Protein AF-A0A2T5H5V6-F1 (afdb_monomer)

Mean predicted aligned error: 8.58 Å

Nearest PDB structures (foldseek):
  8vei-assembly1_A  TM=3.689E-01  e=6.763E+00  synthetic construct

Radius of gyration: 17.9 Å; Cα contacts (8 Å, |Δi|>4): 38; chains: 1; bounding box: 42×25×43 Å

Solvent-accessible surface area (backbone atoms only — not comparable to full-atom values): 5386 Å² total; per-residue (Å²): 109,69,68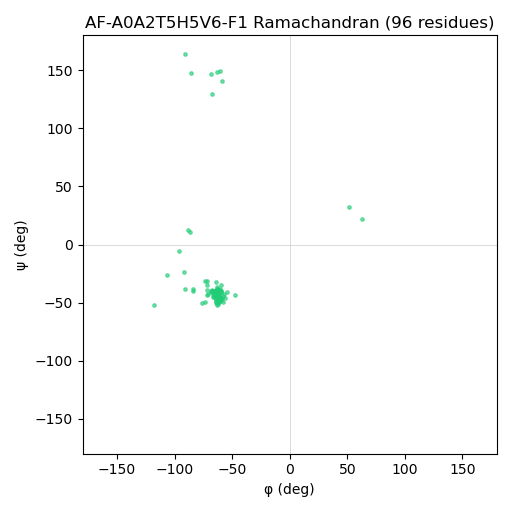,57,54,50,53,50,53,48,54,51,50,51,53,55,48,52,37,51,49,51,51,54,52,35,55,75,66,75,45,83,86,74,57,69,68,59,48,44,52,51,44,49,45,39,64,70,48,48,49,52,51,51,51,52,49,38,50,51,50,26,50,44,34,35,70,75,67,63,39,55,71,68,58,20,47,42,70,50,47,39,63,59,52,51,49,51,51,53,51,48,53,54,61,74,77,104

Secondary structure (DSSP, 8-state):
-HHHHHHHHHHHHHHHHHHHHHHHHHHHTTPPPPPHHHHHHHHHHIIIIIHHHHHHHHHHHHHIIIIIS---HHHHHHHHHHHHHHHHHHHHHHHHT-

Foldseek 3Di:
DVVVVVVVVVVVVVLVVQLVVVQVVCVVVVHDDDDSVVSSVVSCCCVVPVVVVLVVVLVVQLCCCCPVVVDDNVVSNCVSCVVVVVVVVVVVVVVVVD

Sequence (98 aa):
MWVFLGGLLEAIADFVTDVWLRRRVRAKNKRPENSWQKDAAEVAYVDWVVTPAVMLAAVAGFLVLFYLFGCSFGVSLFWTLGPAGLYCAYRWFKVLNT

Structure (mmCIF, N/CA/C/O backbone):
data_AF-A0A2T5H5V6-F1
#
_entry.id   AF-A0A2T5H5V6-F1
#
loop_
_atom_site.group_PDB
_atom_site.id
_atom_site.type_symbol
_atom_site.label_atom_id
_atom_site.label_alt_id
_atom_site.label_comp_id
_atom_site.label_asym_id
_atom_site.label_entity_id
_atom_site.label_seq_id
_atom_site.pdbx_PDB_ins_code
_atom_site.Cartn_x
_atom_site.Cartn_y
_atom_site.Cartn_z
_atom_site.occupancy
_atom_site.B_iso_or_equiv
_atom_site.auth_seq_id
_atom_site.auth_comp_id
_atom_site.auth_asym_id
_atom_site.auth_atom_id
_atom_site.pdbx_PDB_model_num
ATOM 1 N N . MET A 1 1 ? -24.555 -11.176 -15.792 1.00 57.41 1 MET A N 1
ATOM 2 C CA . MET A 1 1 ? -25.327 -10.981 -14.542 1.00 57.41 1 MET A CA 1
ATOM 3 C C . MET A 1 1 ? -24.683 -11.694 -13.352 1.00 57.41 1 MET A C 1
ATOM 5 O O . MET A 1 1 ? -24.372 -11.021 -12.383 1.00 57.41 1 MET A O 1
ATOM 9 N N . TRP A 1 2 ? -24.376 -12.996 -13.439 1.00 63.84 2 TRP A N 1
ATOM 10 C CA . TRP A 1 2 ? -23.709 -13.751 -12.360 1.00 63.84 2 TRP A CA 1
ATOM 11 C C . TRP A 1 2 ? -22.293 -13.268 -11.999 1.00 63.84 2 TRP A C 1
ATOM 13 O O . TRP A 1 2 ? -21.986 -13.159 -10.822 1.00 63.84 2 TRP A O 1
ATOM 23 N N . VAL A 1 3 ? -21.470 -12.883 -12.985 1.00 74.44 3 VAL A N 1
ATOM 24 C CA . VAL A 1 3 ? -20.125 -12.306 -12.746 1.00 74.44 3 VAL A CA 1
ATOM 25 C C . VAL A 1 3 ? -20.198 -10.974 -11.988 1.00 74.44 3 VAL A C 1
ATOM 27 O O . VAL A 1 3 ? -19.375 -10.702 -11.125 1.00 74.44 3 VAL A O 1
ATOM 30 N N . PHE A 1 4 ? -21.219 -10.163 -12.272 1.00 76.06 4 PHE A N 1
ATOM 31 C CA . PHE A 1 4 ? -21.427 -8.878 -11.603 1.00 76.06 4 PHE A CA 1
ATOM 32 C C . PHE A 1 4 ? -21.893 -9.062 -10.153 1.00 76.06 4 PHE A C 1
ATOM 34 O O . PHE A 1 4 ? -21.371 -8.416 -9.255 1.00 76.06 4 PHE A O 1
ATOM 41 N N . LEU A 1 5 ? -22.834 -9.982 -9.914 1.00 81.00 5 LEU A N 1
ATOM 42 C CA . LEU A 1 5 ? -23.288 -10.334 -8.563 1.00 81.00 5 LEU A CA 1
ATOM 43 C C . LEU A 1 5 ? -22.174 -10.977 -7.726 1.00 81.00 5 LEU A C 1
ATOM 45 O O . LEU A 1 5 ? -22.041 -10.651 -6.551 1.00 81.00 5 LEU A O 1
ATOM 49 N N . GLY A 1 6 ? -21.366 -11.850 -8.335 1.00 81.94 6 GLY A N 1
ATOM 50 C CA . GLY A 1 6 ? -20.202 -12.458 -7.691 1.00 81.94 6 GLY A CA 1
ATOM 51 C C . GLY A 1 6 ? -19.161 -11.416 -7.291 1.00 81.94 6 GLY A C 1
ATOM 52 O O . GLY A 1 6 ? -18.808 -11.343 -6.120 1.00 81.94 6 GLY A O 1
ATOM 53 N N . GLY A 1 7 ? -18.762 -10.546 -8.224 1.00 82.75 7 GLY A N 1
ATOM 54 C CA . GLY A 1 7 ? -17.799 -9.479 -7.938 1.00 82.75 7 GLY A CA 1
ATOM 55 C C . GLY A 1 7 ? -18.308 -8.455 -6.919 1.00 82.75 7 GLY A C 1
ATOM 56 O O . GLY A 1 7 ? -17.532 -7.947 -6.118 1.00 82.75 7 GLY A O 1
ATOM 57 N N . LEU A 1 8 ? -19.617 -8.180 -6.889 1.00 82.56 8 LEU A N 1
ATOM 58 C CA . LEU A 1 8 ? -20.212 -7.313 -5.869 1.00 82.56 8 LEU A CA 1
ATOM 59 C C . LEU A 1 8 ? -20.137 -7.950 -4.473 1.00 82.56 8 LEU A C 1
ATOM 61 O O . LEU A 1 8 ? -19.790 -7.275 -3.509 1.00 82.56 8 LEU A O 1
ATOM 65 N N . LEU A 1 9 ? -20.464 -9.240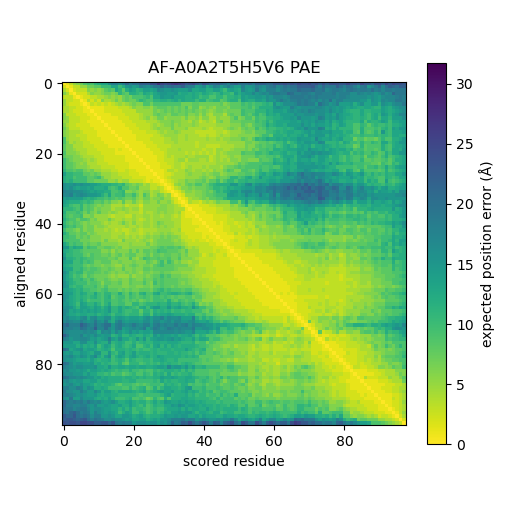 -4.35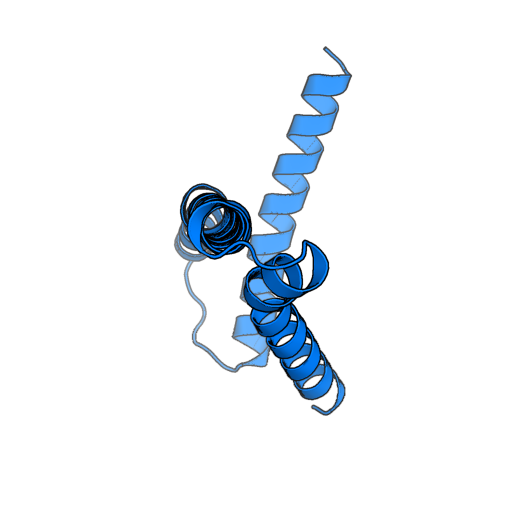6 1.00 85.44 9 LEU A N 1
ATOM 66 C CA . LEU A 1 9 ? -20.378 -9.962 -3.085 1.00 85.44 9 LEU A CA 1
ATOM 67 C C . LEU A 1 9 ? -18.935 -10.072 -2.589 1.00 85.44 9 LEU A C 1
ATOM 69 O O . LEU A 1 9 ? -18.699 -9.903 -1.396 1.00 85.44 9 LEU A O 1
ATOM 73 N N . GLU A 1 10 ? -17.989 -10.307 -3.495 1.00 84.88 10 GLU A N 1
ATOM 74 C CA . GLU A 1 10 ? -16.555 -10.335 -3.202 1.00 84.88 10 GLU A CA 1
ATOM 75 C C . GLU A 1 10 ? -16.069 -8.971 -2.700 1.00 84.88 10 GLU A C 1
ATOM 77 O O . GLU A 1 10 ? -15.518 -8.885 -1.607 1.00 84.88 10 GLU A O 1
ATOM 82 N N . ALA A 1 11 ? -16.412 -7.883 -3.396 1.00 77.94 11 ALA A N 1
ATOM 83 C CA . ALA A 1 11 ? -16.059 -6.529 -2.970 1.00 77.94 11 ALA A CA 1
ATOM 84 C C . ALA A 1 11 ? -16.654 -6.154 -1.598 1.00 77.94 11 ALA A C 1
ATOM 86 O O . ALA A 1 11 ? -16.002 -5.494 -0.789 1.00 77.94 11 ALA A O 1
ATOM 87 N N . ILE A 1 12 ? -17.890 -6.579 -1.309 1.00 84.06 12 ILE A N 1
ATOM 88 C CA . ILE A 1 12 ? -18.507 -6.373 0.010 1.00 84.06 12 ILE A CA 1
ATOM 89 C C . ILE A 1 12 ? -17.770 -7.188 1.080 1.00 84.06 12 ILE A C 1
ATOM 91 O O . ILE A 1 12 ? -17.522 -6.675 2.173 1.00 84.06 12 ILE A O 1
ATOM 95 N N . ALA A 1 13 ? -17.431 -8.446 0.790 1.00 84.25 13 ALA A N 1
ATOM 96 C CA . ALA A 1 13 ? -16.717 -9.310 1.722 1.00 84.25 13 ALA A CA 1
ATOM 97 C C . ALA A 1 13 ? -15.317 -8.767 2.039 1.00 84.25 13 ALA A C 1
ATOM 99 O O . ALA A 1 13 ? -14.948 -8.718 3.216 1.00 84.25 13 ALA A O 1
ATOM 100 N N . ASP A 1 14 ? -14.583 -8.294 1.033 1.00 84.88 14 ASP A N 1
ATOM 101 C CA . ASP A 1 14 ? -13.272 -7.661 1.200 1.00 84.88 14 ASP A CA 1
ATOM 102 C C . ASP A 1 14 ? -13.375 -6.412 2.076 1.00 84.88 14 ASP A C 1
ATOM 104 O O . ASP A 1 14 ? -12.690 -6.306 3.094 1.00 84.88 14 ASP A O 1
ATOM 108 N N . PHE A 1 15 ? -14.331 -5.526 1.779 1.00 81.50 15 PHE A N 1
ATOM 109 C CA . PHE A 1 15 ? -14.543 -4.312 2.564 1.00 81.50 15 PHE A CA 1
ATOM 110 C C . PHE A 1 15 ? -14.850 -4.608 4.041 1.00 81.50 15 PHE A C 1
ATOM 112 O O . PHE A 1 15 ? -14.280 -3.999 4.952 1.00 81.50 15 PHE A O 1
ATOM 119 N N . VAL A 1 16 ? -15.746 -5.565 4.309 1.00 83.25 16 VAL A N 1
ATOM 120 C CA . VAL A 1 16 ? -16.080 -5.972 5.684 1.00 83.25 16 VAL A CA 1
ATOM 121 C C . VAL A 1 16 ? -14.860 -6.580 6.380 1.00 83.25 16 VAL A C 1
ATOM 123 O O . VAL A 1 16 ? -14.619 -6.299 7.561 1.00 83.25 16 VAL A O 1
ATOM 126 N N . THR A 1 17 ? -14.075 -7.375 5.654 1.00 86.06 17 THR A N 1
ATOM 127 C CA . THR A 1 17 ? -12.857 -8.008 6.166 1.00 86.06 17 THR A CA 1
ATOM 128 C C . THR A 1 17 ? -11.803 -6.965 6.525 1.00 86.06 17 THR A C 1
ATOM 130 O O . THR A 1 17 ? -11.223 -7.051 7.608 1.00 86.06 17 THR A O 1
ATOM 133 N N . ASP A 1 1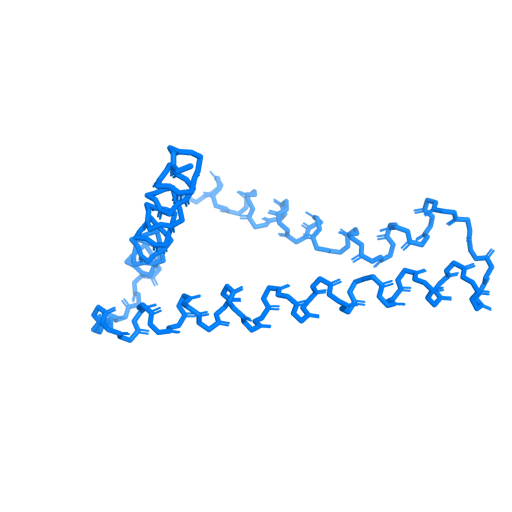8 ? -11.617 -5.925 5.714 1.00 83.88 18 ASP A N 1
ATOM 134 C CA . ASP A 1 18 ? -10.653 -4.853 5.975 1.00 83.88 18 ASP A CA 1
ATOM 135 C C . ASP A 1 18 ? -11.035 -3.981 7.172 1.00 83.88 18 ASP A C 1
ATOM 137 O O . ASP A 1 18 ? -10.184 -3.647 8.011 1.00 83.88 18 ASP A O 1
ATOM 141 N N . VAL A 1 19 ? -12.325 -3.665 7.328 1.00 83.56 19 VAL A N 1
ATOM 142 C CA . VAL A 1 19 ? -12.834 -2.978 8.527 1.00 83.56 19 VAL A CA 1
ATOM 143 C C . VAL A 1 19 ? -12.585 -3.825 9.776 1.00 83.56 19 VAL A C 1
ATOM 145 O O . VAL A 1 19 ? -12.094 -3.317 10.794 1.00 83.56 19 VAL A O 1
ATOM 148 N N . TRP A 1 20 ? -12.872 -5.126 9.703 1.00 83.31 20 TRP A N 1
ATOM 149 C CA . TRP A 1 20 ? -12.643 -6.054 10.808 1.00 83.31 20 TRP A CA 1
ATOM 150 C C . TRP A 1 20 ? -11.152 -6.193 11.150 1.00 83.31 20 TRP A C 1
ATOM 152 O O . TRP A 1 20 ? -10.767 -6.082 12.321 1.00 83.31 20 TRP A O 1
ATOM 162 N N . LEU A 1 21 ? -10.293 -6.351 10.141 1.00 85.25 21 LEU A N 1
ATOM 163 C CA . LEU A 1 21 ? -8.846 -6.470 10.291 1.00 85.25 21 LEU A CA 1
ATOM 164 C C . LEU A 1 21 ? -8.257 -5.209 10.935 1.00 85.25 21 LEU A C 1
ATOM 166 O O . LEU A 1 21 ? -7.488 -5.300 11.897 1.00 85.25 21 LEU A O 1
ATOM 170 N N . ARG A 1 22 ? -8.663 -4.015 10.480 1.00 81.88 22 ARG A N 1
ATOM 171 C CA . ARG A 1 22 ? -8.240 -2.742 11.085 1.00 81.88 22 ARG A CA 1
ATOM 172 C C . ARG A 1 22 ? -8.598 -2.654 12.558 1.00 81.88 22 ARG A C 1
ATOM 174 O O . ARG A 1 22 ? -7.759 -2.239 13.363 1.00 81.88 22 ARG A O 1
ATOM 181 N N . ARG A 1 23 ? -9.817 -3.048 12.927 1.00 81.88 23 ARG A N 1
ATOM 182 C CA . ARG A 1 23 ? -10.253 -3.079 14.329 1.00 81.88 23 ARG A CA 1
ATOM 183 C C . ARG A 1 23 ? -9.424 -4.053 15.150 1.00 81.88 23 ARG A C 1
ATOM 185 O O . ARG A 1 23 ? -8.953 -3.690 16.227 1.00 81.88 23 ARG A O 1
ATOM 192 N N . ARG A 1 24 ? -9.146 -5.245 14.616 1.00 82.69 24 ARG A N 1
ATOM 193 C CA . ARG A 1 24 ? -8.292 -6.237 15.280 1.00 82.69 24 ARG A CA 1
ATOM 194 C C . ARG A 1 24 ? -6.871 -5.715 15.503 1.00 82.69 24 ARG A C 1
ATOM 196 O O . ARG A 1 24 ? -6.318 -5.886 16.588 1.00 82.69 24 ARG A O 1
ATOM 203 N N . VAL A 1 25 ? -6.298 -5.024 14.518 1.00 83.25 25 VAL A N 1
ATOM 204 C CA . VAL A 1 25 ? -4.975 -4.390 14.626 1.00 83.25 25 VAL A CA 1
ATOM 205 C C . VAL A 1 25 ? -4.982 -3.239 15.637 1.00 83.25 25 VAL A C 1
ATOM 207 O O . VAL A 1 25 ? -4.034 -3.100 16.410 1.00 83.25 25 VAL A O 1
ATOM 210 N N . ARG A 1 26 ? -6.039 -2.416 15.682 1.00 81.56 26 ARG A N 1
ATOM 211 C CA . ARG A 1 26 ? -6.189 -1.353 16.695 1.00 81.56 26 ARG A CA 1
ATOM 212 C C . ARG A 1 26 ? -6.274 -1.928 18.110 1.00 81.56 26 ARG A C 1
ATOM 214 O O . ARG A 1 26 ? -5.558 -1.438 18.983 1.00 81.56 26 ARG A O 1
ATOM 221 N N . ALA A 1 27 ? -7.043 -3.000 18.298 1.00 81.31 27 ALA A N 1
ATOM 222 C CA . ALA A 1 27 ? -7.135 -3.721 19.564 1.00 81.31 27 ALA A CA 1
ATOM 223 C C . ALA A 1 27 ? -5.777 -4.311 19.989 1.00 81.31 27 ALA A C 1
ATOM 225 O O . ALA A 1 27 ? -5.355 -4.108 21.128 1.00 81.31 27 ALA A O 1
ATOM 226 N N . LYS A 1 28 ? -5.028 -4.948 19.068 1.00 81.31 28 LYS A N 1
ATOM 227 C CA . LYS A 1 28 ? -3.661 -5.447 19.346 1.00 81.31 28 LYS A CA 1
ATOM 228 C C . LYS A 1 28 ? -2.713 -4.312 19.765 1.00 81.31 28 LYS A C 1
ATOM 230 O O . LYS A 1 28 ? -1.867 -4.504 20.632 1.00 81.31 28 LYS A O 1
ATOM 235 N N . ASN A 1 29 ? -2.891 -3.118 19.202 1.00 80.25 29 ASN A N 1
ATOM 236 C CA . ASN A 1 29 ? -2.084 -1.934 19.505 1.00 80.25 29 ASN A CA 1
ATOM 237 C C . ASN A 1 29 ? -2.590 -1.109 20.709 1.00 80.25 29 ASN A C 1
ATOM 239 O O . ASN A 1 29 ? -2.114 0.011 20.896 1.00 80.25 29 ASN A O 1
ATOM 243 N N . LYS A 1 30 ? -3.546 -1.623 21.505 1.00 80.62 30 LYS A N 1
ATOM 244 C CA . LYS A 1 30 ? -4.143 -0.945 22.678 1.00 80.62 30 LYS A CA 1
ATOM 245 C C . LYS A 1 30 ? -4.660 0.471 22.381 1.00 80.62 30 LYS A C 1
ATOM 247 O O . LYS A 1 30 ? -4.596 1.357 23.232 1.00 80.62 30 LYS A O 1
ATOM 252 N N . ARG A 1 31 ? -5.142 0.709 21.158 1.00 76.06 31 ARG A N 1
ATOM 253 C CA . ARG A 1 31 ? -5.744 1.994 20.776 1.00 76.06 31 ARG A CA 1
ATOM 254 C C . ARG A 1 31 ? -7.228 2.018 21.159 1.00 76.06 31 ARG A C 1
ATOM 256 O O . ARG A 1 31 ? -7.858 0.963 21.104 1.00 76.06 31 ARG A O 1
ATOM 263 N N . PRO A 1 32 ? -7.784 3.188 21.524 1.00 77.62 32 PRO A N 1
ATOM 264 C CA . PRO A 1 32 ? -9.198 3.309 21.865 1.00 77.62 32 PRO A CA 1
ATOM 265 C C . PRO A 1 32 ? -10.083 2.868 20.695 1.00 77.62 32 PRO A C 1
ATOM 267 O O . PRO A 1 32 ? -9.769 3.134 19.530 1.00 77.62 32 PRO A O 1
ATOM 270 N N . GLU A 1 33 ? -11.178 2.178 21.012 1.00 74.94 33 GLU A N 1
ATOM 271 C CA . GLU A 1 33 ? -12.146 1.731 20.013 1.00 74.94 33 GLU A CA 1
ATOM 272 C C . GLU A 1 33 ? -12.875 2.934 19.399 1.00 74.94 33 GLU A C 1
ATOM 274 O O . GLU A 1 33 ? -13.400 3.796 20.103 1.00 74.94 33 GLU A O 1
ATOM 279 N N . ASN A 1 34 ? -12.908 2.992 18.067 1.00 79.75 34 ASN A N 1
ATOM 280 C CA . ASN A 1 34 ? -13.740 3.932 17.317 1.00 79.75 34 ASN A CA 1
ATOM 281 C C . ASN A 1 34 ? -15.106 3.300 17.012 1.00 79.75 34 ASN A C 1
ATOM 283 O O . ASN A 1 34 ? -15.274 2.078 17.030 1.00 79.75 34 ASN A O 1
ATOM 287 N N . SER A 1 35 ? -16.083 4.130 16.641 1.00 83.81 35 SER A N 1
ATOM 288 C CA . SER A 1 35 ? -17.355 3.640 16.106 1.00 83.81 35 SER A CA 1
ATOM 289 C C . SER A 1 35 ? -17.159 2.891 14.779 1.00 83.81 35 SER A C 1
ATOM 291 O O . SER A 1 35 ? -16.283 3.225 13.979 1.00 83.81 35 SER A O 1
ATOM 293 N N . TRP A 1 36 ? -18.010 1.891 14.526 1.00 80.06 36 TRP A N 1
ATOM 294 C CA . TRP A 1 36 ? -17.996 1.078 13.297 1.00 80.06 36 TRP A CA 1
ATOM 295 C C . TRP A 1 36 ? -18.073 1.942 12.033 1.00 80.06 36 TRP A C 1
ATOM 297 O O . TRP A 1 36 ? -17.351 1.707 11.072 1.00 80.06 36 TRP A O 1
ATOM 307 N N . GLN A 1 37 ? -18.913 2.980 12.063 1.00 82.69 37 GLN A N 1
ATOM 308 C CA . GLN A 1 37 ? -19.095 3.920 10.955 1.00 82.69 37 GLN A CA 1
ATOM 309 C C . GLN A 1 37 ? -17.812 4.695 10.641 1.00 82.69 37 GLN A C 1
ATOM 311 O O . GLN A 1 37 ? -17.485 4.902 9.477 1.00 82.69 37 GLN A O 1
ATOM 316 N N . LYS A 1 38 ? -17.066 5.103 11.674 1.00 84.00 38 LYS A N 1
ATOM 317 C CA . LYS A 1 38 ? -15.817 5.847 11.502 1.00 84.00 38 LYS A CA 1
ATOM 318 C C . LYS A 1 38 ? -14.708 4.954 10.951 1.00 84.00 38 LYS A C 1
ATOM 320 O O . LYS A 1 38 ? -13.967 5.388 10.079 1.00 84.00 38 LYS A O 1
ATOM 325 N N . ASP A 1 39 ? -14.628 3.705 11.409 1.00 81.06 39 ASP A N 1
ATOM 326 C CA . ASP A 1 39 ? -13.677 2.736 10.855 1.00 81.06 39 ASP A CA 1
ATOM 327 C C . ASP A 1 39 ? -14.017 2.379 9.395 1.00 81.06 39 ASP A C 1
ATOM 329 O O . ASP A 1 39 ? -13.115 2.333 8.563 1.00 81.06 39 ASP A O 1
ATOM 333 N N . ALA A 1 40 ? -15.302 2.212 9.060 1.00 81.44 40 ALA A N 1
ATOM 334 C CA . ALA A 1 40 ? -15.760 1.960 7.692 1.00 81.44 40 ALA A CA 1
ATOM 335 C C . ALA A 1 40 ? -15.478 3.138 6.746 1.00 81.44 40 ALA A C 1
ATOM 337 O O . ALA A 1 40 ? -14.983 2.931 5.642 1.00 81.44 40 ALA A O 1
ATOM 338 N N . ALA A 1 41 ? -15.728 4.375 7.184 1.00 84.19 41 ALA A N 1
ATOM 339 C CA . ALA A 1 41 ? -15.417 5.568 6.397 1.00 84.19 41 ALA A CA 1
ATOM 340 C C . ALA A 1 41 ? -13.908 5.715 6.145 1.00 84.19 41 ALA A C 1
ATOM 342 O O . ALA A 1 41 ? -13.498 6.091 5.050 1.00 84.19 41 ALA A O 1
ATOM 343 N N . GLU A 1 42 ? -13.071 5.388 7.134 1.00 82.81 42 GLU A N 1
ATOM 344 C CA . GLU A 1 42 ? -11.619 5.391 6.953 1.00 82.81 42 GLU A CA 1
ATOM 345 C C . GLU A 1 42 ? -11.146 4.305 5.975 1.00 82.81 42 GLU A C 1
ATOM 347 O O . GLU A 1 42 ? -10.245 4.576 5.185 1.00 82.81 42 GLU A O 1
ATOM 352 N N . VAL A 1 43 ? -11.717 3.094 6.019 1.00 83.12 43 VAL A N 1
ATOM 353 C CA . VAL A 1 43 ? -11.399 2.034 5.041 1.00 83.12 43 VAL A CA 1
ATOM 354 C C . VAL A 1 43 ? -11.831 2.459 3.646 1.00 83.12 43 VAL A C 1
ATOM 356 O O . VAL A 1 43 ? -11.008 2.447 2.740 1.00 83.12 43 VAL A O 1
ATOM 359 N N . ALA A 1 44 ? -13.061 2.953 3.493 1.00 82.56 44 ALA A N 1
ATOM 360 C CA . ALA A 1 44 ? -13.573 3.414 2.207 1.00 82.56 44 ALA A CA 1
ATOM 361 C C . ALA A 1 44 ? -12.725 4.554 1.625 1.00 82.56 44 ALA A C 1
ATOM 363 O O . ALA A 1 44 ? -12.439 4.570 0.432 1.00 82.56 44 ALA A O 1
ATOM 364 N N . TYR A 1 45 ? -12.278 5.496 2.461 1.00 83.81 45 TYR A N 1
ATOM 365 C CA . TYR A 1 45 ? -11.376 6.559 2.024 1.00 83.81 45 TYR A CA 1
ATOM 366 C C . TYR A 1 45 ? -10.020 6.008 1.573 1.00 83.81 45 TYR A C 1
ATOM 368 O O . TYR A 1 45 ? -9.469 6.456 0.567 1.00 83.81 45 TYR A O 1
ATOM 376 N N . VAL A 1 46 ? -9.470 5.033 2.299 1.00 83.19 46 VAL A N 1
ATOM 377 C CA . VAL A 1 46 ? -8.208 4.409 1.901 1.00 83.19 46 VAL A CA 1
ATOM 378 C C . VAL A 1 46 ? -8.363 3.671 0.578 1.00 83.19 46 VAL A C 1
ATOM 380 O O . VAL A 1 46 ? -7.603 3.965 -0.337 1.00 83.19 46 VAL A O 1
ATOM 383 N N . ASP A 1 47 ? -9.366 2.815 0.433 1.00 81.00 47 ASP A N 1
ATOM 384 C CA . ASP A 1 47 ? -9.555 2.025 -0.785 1.00 81.00 47 ASP A CA 1
ATOM 3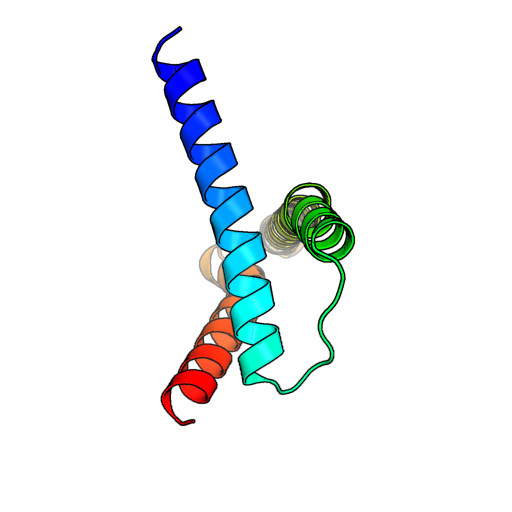85 C C . ASP A 1 47 ? -9.925 2.865 -1.999 1.00 81.00 47 ASP A C 1
ATOM 387 O O . ASP A 1 47 ? -9.438 2.608 -3.097 1.00 81.00 47 ASP A O 1
ATOM 391 N N . TRP A 1 48 ? -10.766 3.883 -1.819 1.00 81.50 48 TRP A N 1
ATOM 392 C CA . TRP A 1 48 ? -11.302 4.642 -2.945 1.00 81.50 48 TRP A CA 1
ATOM 393 C C . TRP A 1 48 ? -10.471 5.869 -3.319 1.00 81.50 48 TRP A C 1
ATOM 395 O O . TRP A 1 48 ? -10.538 6.336 -4.454 1.00 81.50 48 TRP A O 1
ATOM 405 N N . VAL A 1 49 ? -9.692 6.419 -2.384 1.00 82.25 49 VAL A N 1
ATOM 406 C CA . VAL A 1 49 ? -8.934 7.661 -2.610 1.00 82.25 49 VAL A CA 1
ATOM 407 C C . VAL A 1 49 ? -7.439 7.424 -2.488 1.00 82.25 49 VAL A C 1
ATOM 409 O O . VAL A 1 49 ? -6.685 7.768 -3.397 1.00 82.25 49 VAL A O 1
ATOM 412 N N . VAL A 1 50 ? -6.990 6.818 -1.389 1.00 81.44 50 VAL A N 1
ATOM 413 C CA . VAL A 1 50 ? -5.552 6.683 -1.118 1.00 81.44 50 VAL A CA 1
ATOM 414 C C . VAL A 1 50 ? -4.918 5.632 -2.024 1.00 81.44 50 VAL A C 1
ATOM 416 O O . VAL A 1 50 ? -3.909 5.920 -2.663 1.00 81.44 50 VAL A O 1
ATOM 419 N N . THR A 1 51 ? -5.507 4.441 -2.123 1.00 81.19 51 THR A N 1
ATOM 420 C CA . THR A 1 51 ? -4.976 3.334 -2.926 1.00 81.19 51 THR A CA 1
ATOM 421 C C . THR A 1 51 ? -4.848 3.715 -4.408 1.00 81.19 51 THR A C 1
ATOM 423 O O . THR A 1 51 ? -3.754 3.551 -4.958 1.00 81.19 51 THR A O 1
ATOM 426 N N . PRO A 1 52 ? -5.863 4.319 -5.062 1.00 83.69 52 PRO A N 1
ATOM 427 C CA . PRO A 1 52 ? -5.744 4.745 -6.453 1.00 83.69 52 PRO A CA 1
ATOM 428 C C . PRO A 1 52 ? -4.744 5.889 -6.627 1.00 83.69 52 PRO A C 1
ATOM 430 O O . PRO A 1 52 ? -3.957 5.866 -7.570 1.00 83.69 52 PRO A O 1
ATOM 433 N N . ALA A 1 53 ? -4.712 6.864 -5.711 1.00 84.00 53 ALA A N 1
ATOM 434 C CA . ALA A 1 53 ? -3.760 7.972 -5.784 1.00 84.00 53 ALA A CA 1
ATOM 435 C C . ALA A 1 53 ? -2.304 7.495 -5.663 1.00 84.00 53 ALA A C 1
ATOM 437 O O . ALA A 1 53 ? -1.443 7.941 -6.421 1.00 84.00 53 ALA A O 1
ATOM 438 N N . VAL A 1 54 ? -2.025 6.557 -4.753 1.00 85.06 54 VAL A N 1
ATOM 439 C CA . VAL A 1 54 ? -0.691 5.961 -4.586 1.00 85.06 54 VAL A CA 1
ATOM 440 C C . VAL A 1 54 ? -0.301 5.142 -5.817 1.00 85.06 54 VAL A C 1
ATOM 442 O O . VAL A 1 54 ? 0.826 5.269 -6.291 1.00 85.06 54 VAL A O 1
ATOM 445 N N . MET A 1 55 ? -1.225 4.354 -6.377 1.00 84.75 55 MET A N 1
ATOM 446 C CA . MET A 1 55 ? -0.995 3.615 -7.625 1.00 84.75 55 MET A CA 1
ATOM 447 C C . MET A 1 55 ? -0.661 4.560 -8.784 1.00 84.75 55 MET A C 1
ATOM 449 O O . MET A 1 55 ? 0.332 4.358 -9.481 1.00 84.75 55 MET A O 1
ATOM 453 N N . LEU A 1 56 ? -1.441 5.628 -8.960 1.00 89.75 56 LEU A N 1
ATOM 454 C CA . LEU A 1 56 ? -1.196 6.636 -9.992 1.00 89.75 56 LEU A CA 1
ATOM 455 C C . LEU A 1 56 ? 0.153 7.335 -9.797 1.00 89.75 56 LEU A C 1
ATOM 457 O O . LEU A 1 56 ? 0.885 7.518 -10.767 1.00 89.75 56 LEU A O 1
ATOM 461 N N . ALA A 1 57 ? 0.517 7.673 -8.559 1.00 87.50 57 ALA A N 1
ATOM 462 C CA . ALA A 1 57 ? 1.817 8.261 -8.248 1.00 87.50 57 ALA A CA 1
ATOM 463 C C . ALA A 1 57 ? 2.978 7.302 -8.561 1.00 87.50 57 ALA A C 1
ATOM 465 O O . ALA A 1 57 ? 3.990 7.730 -9.115 1.00 87.50 57 ALA A O 1
ATOM 466 N N . ALA A 1 58 ? 2.831 6.006 -8.268 1.00 87.44 58 ALA A N 1
ATOM 467 C CA . ALA A 1 58 ? 3.834 4.993 -8.592 1.00 87.44 58 ALA A CA 1
ATOM 468 C C . ALA A 1 58 ? 4.010 4.828 -10.111 1.00 87.44 58 ALA A C 1
ATOM 470 O O . ALA A 1 58 ? 5.141 4.790 -10.599 1.00 87.44 58 ALA A O 1
ATOM 471 N N . VAL A 1 59 ? 2.905 4.801 -10.866 1.00 88.75 59 VAL A N 1
ATOM 472 C CA . VAL A 1 59 ? 2.928 4.751 -12.336 1.00 88.75 59 VAL A CA 1
ATOM 473 C C . VAL A 1 59 ? 3.569 6.013 -12.910 1.00 88.75 59 VAL A C 1
ATOM 475 O O . VAL A 1 59 ? 4.447 5.916 -13.764 1.00 88.75 59 VAL A O 1
ATOM 478 N N . ALA A 1 60 ? 3.191 7.194 -12.420 1.00 89.44 60 ALA A N 1
ATOM 479 C CA . ALA A 1 60 ? 3.782 8.455 -12.855 1.00 89.44 60 ALA A CA 1
ATOM 480 C C . ALA A 1 60 ? 5.291 8.498 -12.567 1.00 89.44 60 ALA A C 1
ATOM 482 O O . ALA A 1 60 ? 6.074 8.816 -13.459 1.00 89.44 60 ALA A O 1
ATOM 483 N N . GLY A 1 61 ? 5.716 8.107 -11.362 1.00 88.06 61 GLY A N 1
ATOM 484 C CA . GLY A 1 61 ? 7.131 8.013 -11.003 1.00 88.06 61 GLY A CA 1
ATOM 485 C C . GLY A 1 61 ? 7.898 7.042 -11.901 1.00 88.06 61 GLY A C 1
ATOM 486 O O . GLY A 1 61 ? 9.005 7.352 -12.339 1.00 88.06 61 GLY A O 1
ATOM 487 N N . PHE A 1 62 ? 7.288 5.906 -12.249 1.00 88.69 62 PHE A N 1
ATOM 488 C CA . PHE A 1 62 ? 7.887 4.937 -13.164 1.00 88.69 62 PHE A CA 1
ATOM 489 C C . PHE A 1 62 ? 8.066 5.530 -14.560 1.00 88.69 62 PHE A C 1
ATOM 491 O O . PHE A 1 62 ? 9.155 5.446 -15.123 1.00 88.69 62 PHE A O 1
ATOM 498 N N . LEU A 1 63 ? 7.024 6.165 -15.102 1.00 88.94 63 LEU A N 1
ATOM 499 C CA . LEU A 1 63 ? 7.077 6.800 -16.417 1.00 88.94 63 LEU A CA 1
ATOM 500 C C . LEU A 1 63 ? 8.123 7.913 -16.456 1.00 88.94 63 LEU A C 1
ATOM 502 O O . LEU A 1 63 ? 8.853 8.015 -17.437 1.00 88.94 63 LEU A O 1
ATOM 506 N N . VAL A 1 64 ? 8.249 8.701 -15.387 1.00 90.06 64 VAL A N 1
ATOM 507 C CA . VAL A 1 64 ? 9.280 9.738 -15.285 1.00 90.06 64 VAL A CA 1
ATOM 508 C C . VAL A 1 64 ? 10.676 9.118 -15.297 1.00 90.06 64 VAL A C 1
ATOM 510 O O . VAL A 1 64 ? 11.505 9.485 -16.125 1.00 90.06 64 VAL A O 1
ATOM 513 N N . LEU A 1 65 ? 10.950 8.141 -14.435 1.00 87.44 65 LEU A N 1
ATOM 514 C CA . LEU A 1 65 ? 12.270 7.506 -14.375 1.00 87.44 65 LEU A CA 1
ATOM 515 C C . LEU A 1 65 ? 12.632 6.784 -15.680 1.00 87.44 65 LEU A C 1
ATOM 517 O O . LEU A 1 65 ? 13.774 6.837 -16.132 1.00 87.44 65 LEU A O 1
ATOM 521 N N . PHE A 1 66 ? 11.654 6.136 -16.305 1.00 86.31 66 PHE A N 1
ATOM 522 C CA . PHE A 1 66 ? 11.865 5.371 -17.524 1.00 86.31 66 PHE A CA 1
ATOM 523 C C . PHE A 1 66 ? 12.010 6.261 -18.765 1.00 86.31 66 PHE A C 1
ATOM 525 O O . PHE A 1 66 ? 12.979 6.114 -19.503 1.00 86.31 66 PHE A O 1
ATOM 532 N N . TYR A 1 67 ? 11.092 7.206 -18.990 1.00 88.06 67 TYR A N 1
ATOM 533 C CA . TYR A 1 67 ? 11.081 8.019 -20.212 1.00 88.06 67 TYR A CA 1
ATOM 534 C C . TYR A 1 67 ? 11.883 9.318 -20.107 1.00 88.06 67 TYR A C 1
ATOM 536 O O . TYR A 1 67 ? 12.530 9.691 -21.080 1.00 88.06 67 TYR A O 1
ATOM 544 N N . LEU A 1 68 ? 11.856 10.018 -18.967 1.00 87.06 68 LEU A N 1
ATOM 545 C CA . LEU A 1 68 ? 12.574 11.296 -18.823 1.00 87.06 68 LEU A CA 1
ATOM 546 C C . LEU A 1 68 ? 14.042 11.086 -18.443 1.00 87.06 68 LEU A C 1
ATOM 548 O O . LEU A 1 68 ? 14.909 11.779 -18.964 1.00 87.06 68 LEU A O 1
ATOM 552 N N . PHE A 1 69 ? 14.329 10.128 -17.559 1.00 83.56 69 PHE A N 1
ATOM 553 C CA . PHE A 1 69 ? 15.696 9.845 -17.103 1.00 83.56 69 PHE A CA 1
ATOM 554 C C . PHE A 1 69 ? 16.378 8.696 -17.856 1.00 83.56 69 PHE A C 1
ATOM 556 O O . PHE A 1 69 ? 17.556 8.435 -17.619 1.00 83.56 69 PHE A O 1
ATOM 563 N N . GLY A 1 70 ? 15.662 7.999 -18.747 1.00 85.75 70 GLY A N 1
ATOM 564 C CA . GLY A 1 70 ? 16.218 6.910 -19.557 1.00 85.75 70 GLY A CA 1
ATOM 565 C C . GLY A 1 70 ? 16.727 5.720 -18.737 1.00 85.75 70 GLY A C 1
ATOM 566 O O . GLY A 1 70 ? 17.590 4.975 -19.202 1.00 85.75 70 GLY A O 1
ATOM 567 N N . CYS A 1 71 ? 16.247 5.548 -17.502 1.00 81.19 71 CYS A N 1
ATOM 568 C CA . CYS A 1 71 ? 16.669 4.443 -16.651 1.00 81.19 71 CYS A CA 1
ATOM 569 C C . CYS A 1 71 ? 16.165 3.105 -17.198 1.00 81.19 71 CYS A C 1
ATOM 571 O O . CYS A 1 71 ? 15.072 3.003 -17.760 1.00 81.19 71 CYS A O 1
ATOM 573 N N . SER A 1 72 ? 16.957 2.048 -16.995 1.00 88.06 72 SER A N 1
ATOM 574 C CA . SER A 1 72 ? 16.536 0.699 -17.362 1.00 88.06 72 SER A CA 1
ATOM 575 C C . SER A 1 72 ? 15.268 0.312 -16.600 1.00 88.06 72 SER A C 1
ATOM 577 O O . SER A 1 72 ? 15.046 0.729 -15.460 1.00 88.06 72 SER A O 1
ATOM 579 N N . PHE A 1 73 ? 14.442 -0.524 -17.229 1.00 84.75 73 PHE A N 1
ATOM 580 C CA . PHE A 1 73 ? 13.158 -0.964 -16.682 1.00 84.75 73 PHE A CA 1
ATOM 581 C C . PHE A 1 73 ? 13.259 -1.435 -15.220 1.00 84.75 73 PHE A C 1
ATOM 583 O O . PHE A 1 73 ? 12.452 -1.043 -14.378 1.00 84.75 73 PHE A O 1
ATOM 590 N N . GLY A 1 74 ? 14.297 -2.219 -14.905 1.00 83.50 74 GLY A N 1
ATOM 591 C CA . GLY A 1 74 ? 14.521 -2.740 -13.558 1.00 83.50 74 GLY A CA 1
ATOM 592 C C . GLY A 1 74 ? 14.817 -1.655 -12.521 1.00 83.50 74 GLY A C 1
ATOM 593 O O . GLY A 1 74 ? 14.295 -1.722 -11.412 1.00 83.50 74 GLY A O 1
ATOM 594 N N . VAL A 1 75 ? 15.596 -0.630 -12.873 1.00 83.69 75 VAL A N 1
ATOM 595 C CA . VAL A 1 75 ? 15.941 0.466 -11.952 1.00 83.69 75 VAL A CA 1
ATOM 596 C C . VAL A 1 75 ? 14.723 1.349 -11.683 1.00 83.69 75 VAL A C 1
ATOM 598 O O . VAL A 1 75 ? 14.451 1.687 -10.532 1.00 83.69 75 VAL A O 1
ATOM 601 N N . SER A 1 76 ? 13.946 1.663 -12.722 1.00 84.31 76 SER A N 1
ATOM 602 C CA . SER A 1 76 ? 12.724 2.463 -12.596 1.00 84.31 76 SER A CA 1
ATOM 603 C C . SER A 1 76 ? 11.662 1.763 -11.746 1.00 84.31 76 SER A C 1
ATOM 605 O O . SER A 1 76 ? 11.027 2.411 -10.918 1.00 84.31 76 SER A O 1
ATOM 607 N N . LEU A 1 77 ? 11.494 0.442 -11.898 1.00 84.50 77 LEU A N 1
ATOM 608 C CA . LEU A 1 77 ? 10.608 -0.347 -11.033 1.00 84.50 77 LEU A CA 1
ATOM 609 C C . LEU A 1 77 ? 11.130 -0.455 -9.601 1.00 84.50 77 LEU A C 1
A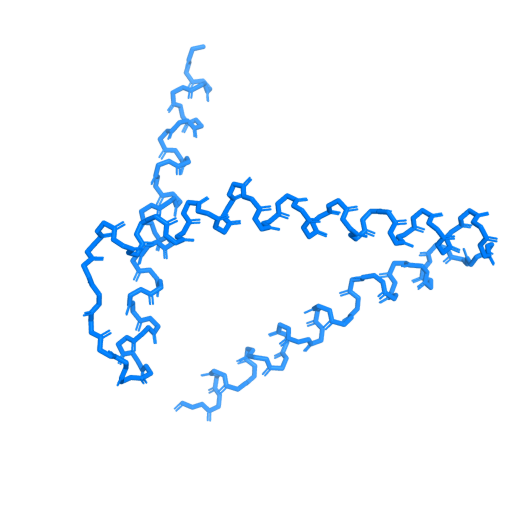TOM 611 O O . LEU A 1 77 ? 10.353 -0.368 -8.650 1.00 84.50 77 LEU A O 1
ATOM 615 N N . PHE A 1 78 ? 12.437 -0.655 -9.427 1.00 86.25 78 PHE A N 1
ATOM 616 C CA . PHE A 1 78 ? 13.021 -0.776 -8.098 1.00 86.25 78 PHE A CA 1
ATOM 617 C C . PHE A 1 78 ? 12.818 0.503 -7.283 1.00 86.25 78 PHE A C 1
ATOM 619 O O . PHE A 1 78 ? 12.454 0.428 -6.115 1.00 86.25 78 PHE A O 1
ATOM 626 N N . TRP A 1 79 ? 12.983 1.681 -7.881 1.00 84.25 79 TRP A N 1
ATOM 627 C CA . TRP A 1 79 ? 12.796 2.939 -7.156 1.00 84.25 79 TRP A CA 1
ATOM 628 C C . TRP A 1 79 ? 11.338 3.254 -6.821 1.00 84.25 79 TRP A C 1
ATOM 630 O O . TRP A 1 79 ? 11.077 3.858 -5.782 1.00 84.25 79 TRP A O 1
ATOM 640 N N . THR A 1 80 ? 10.386 2.831 -7.651 1.00 85.44 80 THR A N 1
ATOM 641 C CA . THR A 1 80 ? 8.959 3.098 -7.414 1.00 85.44 80 THR A CA 1
ATOM 642 C C . THR A 1 80 ? 8.316 2.091 -6.469 1.00 85.44 80 THR A C 1
ATOM 644 O O . THR A 1 80 ? 7.509 2.478 -5.628 1.00 85.44 80 THR A O 1
ATOM 647 N N . LEU A 1 81 ? 8.683 0.810 -6.562 1.00 84.88 81 LEU A N 1
ATOM 648 C CA . LEU A 1 81 ? 8.067 -0.271 -5.782 1.00 84.88 81 LEU A CA 1
ATOM 649 C C . LEU A 1 81 ? 8.960 -0.798 -4.653 1.00 84.88 81 LEU A C 1
ATOM 651 O O . LEU A 1 81 ? 8.454 -1.297 -3.647 1.00 84.88 81 LEU A O 1
ATOM 655 N N . GLY A 1 82 ? 10.281 -0.685 -4.786 1.00 86.06 82 GLY A N 1
ATOM 656 C CA . GLY A 1 82 ? 11.255 -1.227 -3.835 1.00 86.06 82 GLY A CA 1
ATOM 657 C C . GLY A 1 82 ? 11.091 -0.692 -2.411 1.00 86.06 82 GLY A C 1
ATOM 658 O O . GLY A 1 82 ? 10.993 -1.506 -1.491 1.00 86.06 82 GLY A O 1
ATOM 659 N N . PRO A 1 83 ? 10.980 0.632 -2.184 1.00 85.06 83 PRO A N 1
ATOM 660 C CA . PRO A 1 83 ? 10.771 1.176 -0.843 1.00 85.06 83 PRO A CA 1
ATOM 661 C C . PRO A 1 83 ? 9.489 0.662 -0.174 1.00 85.06 83 PRO A C 1
ATOM 663 O O . PRO A 1 83 ? 9.502 0.324 1.011 1.00 85.06 83 PRO A O 1
ATOM 666 N N . ALA A 1 84 ? 8.393 0.544 -0.934 1.00 80.94 84 ALA A N 1
ATOM 667 C CA . ALA A 1 84 ? 7.130 0.005 -0.432 1.00 80.94 84 ALA A CA 1
ATOM 668 C C . ALA A 1 84 ? 7.262 -1.482 -0.063 1.00 80.94 84 ALA A C 1
ATOM 670 O O . ALA A 1 84 ? 6.850 -1.888 1.024 1.00 80.94 84 ALA A O 1
ATOM 671 N N . GLY A 1 85 ? 7.905 -2.279 -0.923 1.00 83.38 85 GLY A N 1
ATOM 672 C CA . GLY A 1 85 ? 8.182 -3.692 -0.661 1.00 83.38 85 GLY A CA 1
ATOM 673 C C . GLY A 1 85 ? 9.057 -3.905 0.578 1.00 83.38 85 GLY A C 1
ATOM 674 O O . GLY A 1 85 ? 8.724 -4.723 1.437 1.00 83.38 85 GLY A O 1
ATOM 675 N N . LEU A 1 86 ? 10.128 -3.120 0.724 1.00 86.44 86 LEU A N 1
ATOM 676 C CA . LEU A 1 86 ? 11.014 -3.161 1.892 1.00 86.44 86 LEU A CA 1
ATOM 677 C C . LEU A 1 86 ? 10.285 -2.773 3.181 1.00 86.44 86 LEU A C 1
ATOM 679 O O . LEU A 1 86 ? 10.464 -3.429 4.207 1.00 86.44 86 LEU A O 1
ATOM 683 N N . TYR A 1 87 ? 9.430 -1.749 3.136 1.00 83.81 87 TYR A N 1
ATOM 684 C CA . TYR A 1 87 ? 8.619 -1.359 4.287 1.00 83.81 87 TYR A CA 1
ATOM 685 C C . TYR A 1 87 ? 7.629 -2.460 4.690 1.00 83.81 87 TYR A C 1
ATOM 687 O O . TYR A 1 87 ? 7.512 -2.779 5.876 1.00 83.81 87 TYR A O 1
ATOM 695 N N . CYS A 1 88 ? 6.948 -3.075 3.718 1.00 82.38 88 CYS A N 1
ATOM 696 C CA . CYS A 1 88 ? 6.044 -4.197 3.964 1.00 82.38 88 CYS A CA 1
ATOM 697 C C . CYS A 1 88 ? 6.782 -5.390 4.580 1.00 82.38 88 CYS A C 1
ATOM 699 O O . CYS A 1 88 ? 6.319 -5.929 5.585 1.00 82.38 88 CYS A O 1
ATOM 701 N N . ALA A 1 89 ? 7.953 -5.748 4.047 1.00 83.19 89 ALA A N 1
ATOM 702 C CA . ALA A 1 89 ? 8.789 -6.812 4.594 1.00 83.19 89 ALA A CA 1
ATOM 703 C C . ALA A 1 89 ? 9.237 -6.499 6.031 1.00 83.19 89 ALA A C 1
ATOM 705 O O . ALA A 1 89 ? 9.026 -7.310 6.931 1.00 83.19 89 ALA A O 1
ATOM 706 N N . TYR A 1 90 ? 9.769 -5.297 6.285 1.00 87.06 9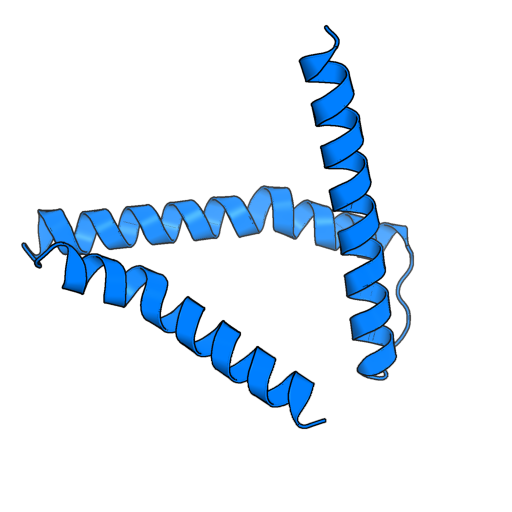0 TYR A N 1
ATOM 707 C CA . TYR A 1 90 ? 10.152 -4.848 7.629 1.00 87.06 90 TYR A CA 1
ATOM 708 C C . TYR A 1 90 ? 8.981 -4.926 8.616 1.00 87.06 90 TYR A C 1
ATOM 710 O O . TYR A 1 90 ? 9.121 -5.427 9.735 1.00 87.06 90 TYR A O 1
ATOM 718 N N . ARG A 1 91 ? 7.801 -4.454 8.201 1.00 79.06 91 ARG A N 1
ATOM 719 C CA . ARG A 1 91 ? 6.594 -4.486 9.028 1.00 79.06 91 ARG A CA 1
ATOM 720 C C . ARG A 1 91 ? 6.158 -5.917 9.325 1.00 79.06 91 ARG A C 1
ATOM 722 O O . ARG A 1 91 ? 5.776 -6.194 10.459 1.00 79.06 91 ARG A O 1
ATOM 729 N N . TRP A 1 92 ? 6.240 -6.812 8.344 1.00 77.75 92 TRP A N 1
ATOM 730 C CA . TRP A 1 92 ? 5.924 -8.227 8.517 1.00 77.75 92 TRP A CA 1
ATOM 731 C C . TRP A 1 92 ? 6.868 -8.877 9.530 1.00 77.75 92 TRP A C 1
ATOM 733 O O . TRP A 1 92 ? 6.403 -9.485 10.493 1.00 77.75 92 TRP A O 1
ATOM 743 N N . PHE A 1 93 ? 8.180 -8.674 9.384 1.00 83.31 93 PHE A N 1
ATOM 744 C CA . PHE A 1 93 ? 9.165 -9.173 10.345 1.00 83.31 93 PHE A CA 1
ATOM 745 C C . PHE A 1 93 ? 8.896 -8.653 11.755 1.00 83.31 93 PHE A C 1
ATOM 747 O O . PHE A 1 93 ? 8.911 -9.428 12.705 1.00 83.31 93 PHE A O 1
ATOM 754 N N . LYS A 1 94 ? 8.563 -7.368 11.903 1.00 77.94 94 LYS A N 1
ATOM 755 C CA . LYS A 1 94 ? 8.211 -6.790 13.204 1.00 77.94 94 LYS A CA 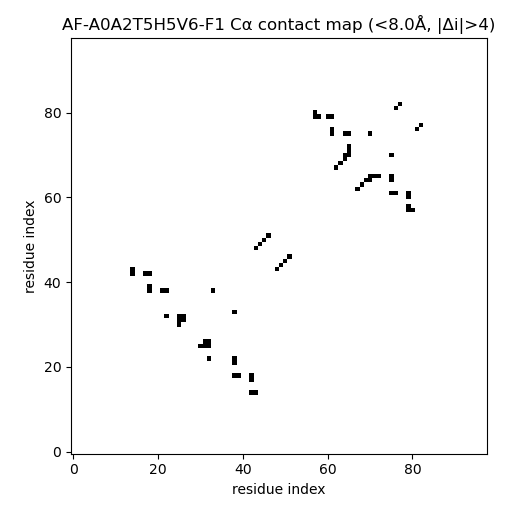1
ATOM 756 C C . LYS A 1 94 ? 6.967 -7.437 13.822 1.00 77.94 94 LYS A C 1
ATOM 758 O O . LYS A 1 94 ? 6.938 -7.649 15.028 1.00 77.94 94 LYS A O 1
ATOM 763 N N . VAL A 1 95 ? 5.950 -7.753 13.018 1.00 72.94 95 VAL A N 1
ATOM 764 C CA . VAL A 1 95 ? 4.717 -8.409 13.488 1.00 72.94 95 VAL A CA 1
ATOM 765 C C . VAL A 1 95 ? 4.945 -9.875 13.859 1.00 72.94 95 VAL A C 1
ATOM 767 O O . VAL A 1 95 ? 4.312 -10.333 14.804 1.00 72.94 95 VAL A O 1
ATOM 770 N N . LEU A 1 96 ? 5.826 -10.594 13.155 1.00 71.88 96 LEU A N 1
ATOM 771 C CA . LEU A 1 96 ? 6.181 -11.982 13.483 1.00 71.88 96 LEU A CA 1
ATOM 772 C C . LEU A 1 96 ? 7.071 -12.095 14.727 1.00 71.88 96 LEU A C 1
ATOM 774 O O . LEU A 1 96 ? 6.978 -13.083 15.443 1.00 71.88 96 LEU A O 1
ATOM 778 N N . ASN A 1 97 ? 7.912 -11.092 14.989 1.00 63.75 97 ASN A N 1
ATOM 779 C CA . ASN A 1 97 ? 8.805 -11.056 16.153 1.00 63.75 97 ASN A CA 1
ATOM 780 C C . ASN A 1 97 ? 8.171 -10.423 17.414 1.00 63.75 97 ASN A C 1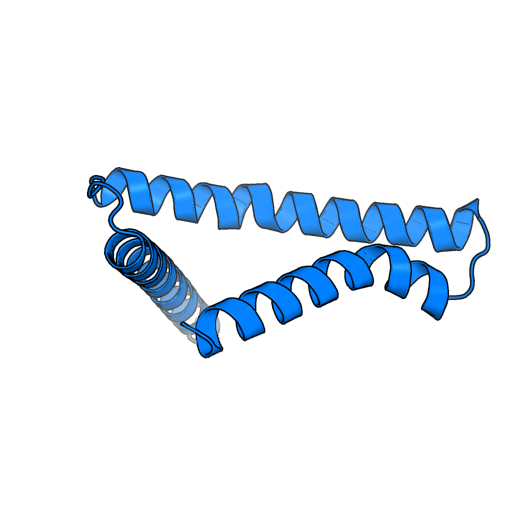
ATOM 782 O O . ASN A 1 97 ? 8.905 -10.093 18.345 1.00 63.75 97 ASN A O 1
ATOM 786 N N . THR A 1 98 ? 6.845 -10.211 17.445 1.00 53.22 98 THR A N 1
ATOM 787 C CA . THR A 1 98 ? 6.095 -9.666 18.601 1.00 53.22 98 THR A CA 1
ATOM 788 C C . THR A 1 98 ? 4.971 -10.597 19.032 1.00 53.22 98 THR A C 1
ATOM 790 O O . THR A 1 98 ? 4.946 -10.963 20.224 1.00 53.22 98 THR A O 1
#

pLDDT: mean 82.19, std 5.89, range [53.22, 90.06]